Protein AF-A0A328VKN8-F1 (afdb_monomer_lite)

Radius of gyration: 20.73 Å; chains: 1; bounding box: 45×56×33 Å

Secondary structure (DSSP, 8-state):
-HHHHHHHHHHHHHHHHHHHHHHGGGS-----HHHHHHHHHHHHHTT--HHHHHHHHTT-HHHHHHHHHHHH---HHHHHHHHHHHT-

Structure (mmCIF, N/CA/C/O backbone):
data_AF-A0A328VKN8-F1
#
_entry.id   AF-A0A328VKN8-F1
#
loop_
_atom_site.group_PDB
_atom_site.id
_atom_site.type_symbol
_atom_site.label_atom_id
_atom_site.label_alt_id
_atom_site.label_comp_id
_atom_site.label_asym_id
_atom_site.label_entity_id
_atom_site.label_seq_id
_atom_site.pdbx_PDB_ins_code
_atom_site.Cartn_x
_atom_site.Cartn_y
_atom_site.Cartn_z
_atom_site.occupancy
_atom_site.B_iso_or_equiv
_atom_site.auth_seq_id
_atom_site.auth_comp_id
_atom_site.auth_asym_id
_atom_site.auth_atom_id
_atom_site.pdbx_PDB_model_num
ATOM 1 N N . MET A 1 1 ? 31.592 -38.848 -14.651 1.00 69.69 1 MET A N 1
ATOM 2 C CA . MET A 1 1 ? 30.885 -38.411 -13.424 1.00 69.69 1 MET A CA 1
ATOM 3 C C . MET A 1 1 ? 30.708 -36.890 -13.349 1.00 69.69 1 MET A C 1
ATOM 5 O O . MET A 1 1 ? 29.580 -36.437 -13.250 1.00 69.69 1 MET A O 1
ATOM 9 N N . THR A 1 2 ? 31.774 -36.086 -13.454 1.00 80.94 2 THR A N 1
ATOM 10 C CA . THR A 1 2 ? 31.746 -34.608 -13.307 1.00 80.94 2 THR A CA 1
ATOM 11 C C . THR A 1 2 ? 30.979 -33.854 -14.402 1.00 80.94 2 THR A C 1
ATOM 13 O O . THR A 1 2 ? 30.326 -32.856 -14.116 1.00 80.94 2 THR A O 1
ATOM 16 N N . PHE A 1 3 ? 30.987 -34.355 -15.642 1.00 84.69 3 PHE A N 1
ATOM 17 C CA . PHE A 1 3 ? 30.253 -33.751 -16.767 1.00 84.69 3 PHE A CA 1
ATOM 18 C C . PHE A 1 3 ? 28.741 -33.653 -16.525 1.00 84.69 3 PHE A C 1
ATOM 20 O O . PHE A 1 3 ? 28.127 -32.634 -16.824 1.00 84.69 3 PHE A O 1
ATOM 27 N N . TRP A 1 4 ? 28.148 -34.694 -15.939 1.00 86.94 4 TRP A N 1
ATOM 28 C CA . TRP A 1 4 ? 26.712 -34.740 -15.658 1.00 86.94 4 TRP A CA 1
ATOM 29 C C . TRP A 1 4 ? 26.326 -33.791 -14.517 1.00 86.94 4 TRP A C 1
ATOM 31 O O . TRP A 1 4 ? 25.293 -33.137 -14.578 1.00 86.94 4 TRP A O 1
ATOM 41 N N . ILE A 1 5 ? 27.205 -33.646 -13.521 1.00 89.88 5 ILE A N 1
ATOM 42 C CA . ILE A 1 5 ? 27.027 -32.716 -12.397 1.00 89.88 5 ILE A CA 1
ATOM 43 C C . ILE A 1 5 ? 27.013 -31.265 -12.893 1.00 89.88 5 ILE A C 1
ATOM 45 O O . ILE A 1 5 ? 26.137 -30.502 -12.497 1.00 89.88 5 ILE A O 1
ATOM 49 N N . ASN A 1 6 ? 27.914 -30.896 -13.809 1.00 89.31 6 ASN A N 1
ATOM 50 C CA . ASN A 1 6 ? 27.933 -29.554 -14.403 1.00 89.31 6 ASN A CA 1
ATOM 51 C C . ASN A 1 6 ? 26.675 -29.263 -15.236 1.00 89.31 6 ASN A C 1
ATOM 53 O O . ASN A 1 6 ? 26.152 -28.153 -15.185 1.00 89.31 6 ASN A O 1
ATOM 57 N N . ILE A 1 7 ? 26.159 -30.260 -15.963 1.00 92.75 7 ILE A N 1
ATOM 58 C CA . ILE A 1 7 ? 24.913 -30.134 -16.733 1.00 92.75 7 ILE A CA 1
ATOM 59 C C . ILE A 1 7 ? 23.714 -29.938 -15.800 1.00 92.75 7 ILE A C 1
ATOM 61 O O . ILE A 1 7 ? 22.912 -29.034 -16.014 1.00 92.75 7 ILE A O 1
ATOM 65 N N . VAL A 1 8 ? 23.611 -30.736 -14.735 1.00 92.62 8 VAL A N 1
ATOM 66 C CA . VAL A 1 8 ? 22.538 -30.595 -13.740 1.00 92.62 8 VAL A CA 1
ATOM 67 C C . VAL A 1 8 ? 22.629 -29.242 -13.031 1.00 92.62 8 VAL A C 1
ATOM 69 O O . VAL A 1 8 ? 21.614 -28.569 -12.884 1.00 92.62 8 VAL A O 1
ATOM 72 N N . LEU A 1 9 ? 23.831 -28.790 -12.661 1.00 91.38 9 LEU A N 1
ATOM 73 C CA . LEU A 1 9 ? 24.038 -27.487 -12.024 1.00 91.38 9 LEU A CA 1
ATOM 74 C C . LEU A 1 9 ? 23.645 -26.324 -12.950 1.00 91.38 9 LEU A C 1
ATOM 76 O O . LEU A 1 9 ? 23.000 -25.375 -12.505 1.00 91.38 9 LEU A O 1
ATOM 80 N N . ALA A 1 10 ? 23.972 -26.421 -14.241 1.00 92.88 10 ALA A N 1
ATOM 81 C CA . ALA A 1 10 ? 23.567 -25.439 -15.242 1.00 92.88 10 ALA A CA 1
ATOM 82 C C . ALA A 1 10 ? 22.042 -25.405 -15.423 1.00 92.88 10 ALA A C 1
ATOM 84 O O . ALA A 1 10 ? 21.455 -24.324 -15.449 1.00 92.88 10 ALA A O 1
ATOM 85 N N . LEU A 1 11 ? 21.383 -26.568 -15.480 1.00 93.44 11 LEU A N 1
ATOM 86 C CA . LEU A 1 11 ? 19.922 -26.652 -15.568 1.00 93.44 11 LEU A CA 1
ATOM 87 C C . LEU A 1 11 ? 19.237 -26.074 -14.328 1.00 93.44 11 LEU A C 1
ATOM 89 O O . LEU A 1 11 ? 18.255 -25.350 -14.463 1.00 93.44 11 LEU A O 1
ATOM 93 N N . VAL A 1 12 ? 19.772 -26.333 -13.133 1.00 93.12 12 VAL A N 1
ATOM 94 C CA . VAL A 1 12 ? 19.269 -25.753 -11.880 1.00 93.12 12 VAL A CA 1
ATOM 95 C C . VAL A 1 12 ? 19.443 -24.234 -11.878 1.00 93.12 12 VAL A C 1
ATOM 97 O O . VAL A 1 12 ? 18.505 -23.522 -11.533 1.00 93.12 12 VAL A O 1
ATOM 100 N N . GLY A 1 13 ? 20.591 -23.716 -12.322 1.00 90.12 13 GLY A N 1
ATOM 101 C CA . GLY A 1 13 ? 20.818 -22.273 -12.443 1.00 90.12 13 GLY A CA 1
ATOM 102 C C . GLY A 1 13 ? 19.856 -21.602 -13.428 1.00 90.12 13 GLY A C 1
ATOM 103 O O . GLY A 1 13 ? 19.269 -20.569 -13.109 1.00 90.12 13 GLY A O 1
ATOM 104 N N . ILE A 1 14 ? 19.630 -22.221 -14.590 1.00 92.00 14 ILE A N 1
ATOM 105 C CA . ILE A 1 14 ? 18.662 -21.752 -15.591 1.00 92.00 14 ILE A CA 1
ATOM 106 C C . ILE A 1 14 ? 17.239 -21.796 -15.030 1.00 92.00 14 ILE A C 1
ATOM 108 O O . ILE A 1 14 ? 16.483 -20.850 -15.231 1.00 92.00 14 ILE A O 1
ATOM 112 N N . LEU A 1 15 ? 16.882 -22.849 -14.290 1.00 90.75 15 LEU A N 1
ATOM 113 C CA . LEU A 1 15 ? 15.573 -22.988 -13.657 1.00 90.75 15 LEU A CA 1
ATOM 114 C C . LEU A 1 15 ? 15.351 -21.914 -12.585 1.00 90.75 15 LEU A C 1
ATOM 116 O O . LEU A 1 15 ? 14.299 -21.283 -12.572 1.00 90.75 15 LEU A O 1
ATOM 120 N N . ILE A 1 16 ? 16.346 -21.657 -11.731 1.00 88.12 16 ILE A N 1
ATOM 121 C CA . ILE A 1 16 ? 16.303 -20.583 -10.726 1.00 88.12 16 ILE A CA 1
ATOM 122 C C . ILE A 1 16 ? 16.174 -19.218 -11.411 1.00 88.12 16 ILE A C 1
ATOM 124 O O . ILE A 1 16 ? 15.365 -18.395 -10.979 1.00 88.12 16 ILE A O 1
ATOM 128 N N . ALA A 1 17 ? 16.917 -18.977 -12.495 1.00 83.62 17 ALA A N 1
ATOM 129 C CA . ALA A 1 17 ? 16.823 -17.742 -13.270 1.00 83.62 17 ALA A CA 1
AT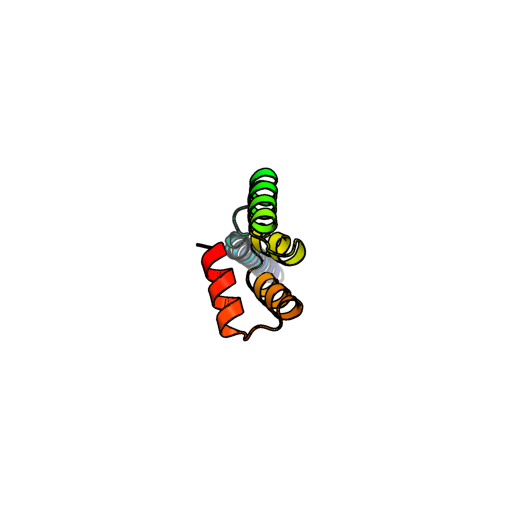OM 130 C C . ALA A 1 17 ? 15.438 -17.577 -13.921 1.00 83.62 17 ALA A C 1
ATOM 132 O O . ALA A 1 17 ? 14.862 -16.495 -13.856 1.00 83.62 17 ALA A O 1
ATOM 133 N N . LEU A 1 18 ? 14.866 -18.652 -14.472 1.00 84.94 18 LEU A N 1
ATOM 134 C CA . LEU A 1 18 ? 13.512 -18.684 -15.038 1.00 84.94 18 LEU A CA 1
ATOM 135 C C . LEU A 1 18 ? 12.445 -18.406 -13.980 1.00 84.94 18 LEU A C 1
ATOM 137 O O . LEU A 1 18 ? 11.579 -17.562 -14.189 1.00 84.94 18 LEU A O 1
ATOM 141 N N . ILE A 1 19 ? 12.531 -19.071 -12.827 1.00 83.25 19 ILE A N 1
ATOM 142 C CA . ILE A 1 19 ? 11.636 -18.845 -11.687 1.00 83.25 19 ILE A CA 1
ATOM 143 C C . ILE A 1 19 ? 11.757 -17.398 -11.198 1.00 83.25 19 ILE A C 1
ATOM 145 O O . ILE A 1 19 ? 10.738 -16.765 -10.942 1.00 83.25 19 ILE A O 1
ATOM 149 N N . SER A 1 20 ? 12.971 -16.845 -11.132 1.00 78.06 20 SER A N 1
ATOM 150 C CA . SER A 1 20 ? 13.200 -15.445 -10.747 1.00 78.06 20 SER A CA 1
ATOM 151 C C . SER A 1 20 ? 12.608 -14.467 -11.765 1.00 78.06 20 SER A C 1
ATOM 153 O O . SER A 1 20 ? 12.033 -13.453 -11.377 1.00 78.06 20 SER A O 1
ATOM 155 N N . LEU A 1 21 ? 12.672 -14.787 -13.062 1.00 72.19 21 LEU A N 1
ATOM 156 C CA . LEU A 1 21 ? 12.038 -13.997 -14.122 1.00 72.19 21 LEU A CA 1
ATOM 157 C C . LEU A 1 21 ? 10.503 -14.037 -14.032 1.00 72.19 21 LEU A C 1
ATOM 159 O O . LEU A 1 21 ? 9.836 -13.040 -14.308 1.00 72.19 21 LEU A O 1
ATOM 163 N N . LEU A 1 22 ? 9.943 -15.188 -13.649 1.00 70.00 22 LEU A N 1
ATOM 164 C CA . LEU A 1 22 ? 8.500 -15.395 -13.513 1.00 70.00 22 LEU A CA 1
ATOM 165 C C . LEU A 1 22 ? 7.943 -14.747 -12.236 1.00 70.00 22 LEU A C 1
ATOM 167 O O . LEU A 1 22 ? 6.923 -14.066 -12.307 1.00 70.00 22 LEU A O 1
ATOM 171 N N . LEU A 1 23 ? 8.631 -14.872 -11.095 1.00 65.12 23 LEU A N 1
ATOM 172 C CA . LEU A 1 23 ? 8.269 -14.171 -9.854 1.00 65.12 23 LEU A CA 1
ATOM 173 C C . LEU A 1 23 ? 8.510 -12.655 -9.954 1.00 65.12 23 LEU A C 1
ATOM 175 O O . LEU A 1 23 ? 7.760 -11.876 -9.369 1.00 65.12 23 LEU A O 1
ATOM 179 N N . GLY A 1 24 ? 9.502 -12.223 -10.739 1.00 55.81 24 GLY A N 1
ATOM 180 C CA . 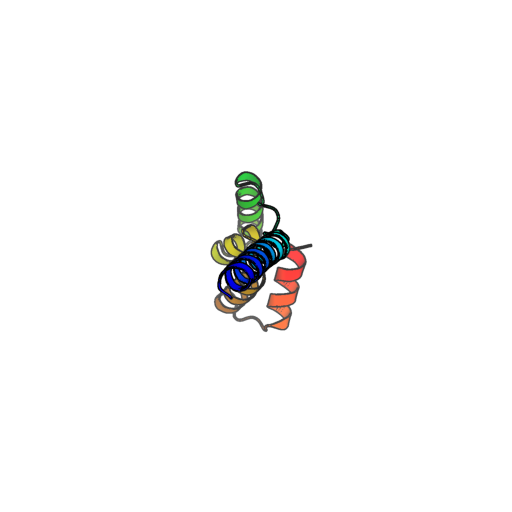GLY A 1 24 ? 9.828 -10.814 -10.970 1.00 55.81 24 GLY A CA 1
ATOM 181 C C . GLY A 1 24 ? 8.766 -10.026 -11.745 1.00 55.81 24 GLY A C 1
ATOM 182 O O . GLY A 1 24 ? 8.749 -8.800 -11.668 1.00 55.81 24 GLY A O 1
ATOM 183 N N . ARG A 1 25 ? 7.825 -10.690 -12.437 1.00 54.34 25 ARG A N 1
ATOM 184 C CA . ARG A 1 25 ? 6.678 -10.018 -13.086 1.00 54.34 25 ARG A CA 1
ATOM 185 C C . ARG A 1 25 ? 5.575 -9.584 -12.115 1.00 54.34 25 ARG A C 1
ATOM 187 O O . ARG A 1 25 ? 4.668 -8.875 -12.538 1.00 54.34 25 ARG A O 1
ATOM 194 N N . HIS A 1 26 ? 5.667 -9.938 -10.831 1.00 49.88 26 HIS A N 1
ATOM 195 C CA . HIS A 1 26 ? 4.881 -9.294 -9.773 1.00 49.88 26 HIS A CA 1
ATOM 196 C C . HIS A 1 26 ? 5.538 -8.013 -9.240 1.00 49.88 26 HIS A C 1
ATOM 198 O O . HIS A 1 26 ? 5.073 -7.463 -8.242 1.00 49.88 26 HIS A O 1
ATOM 204 N N . ALA A 1 27 ? 6.591 -7.504 -9.894 1.00 49.19 27 ALA A N 1
ATOM 205 C CA . ALA A 1 27 ? 6.943 -6.101 -9.767 1.00 49.19 27 ALA A CA 1
ATOM 206 C C . ALA A 1 27 ? 5.739 -5.296 -10.264 1.00 49.19 27 ALA A C 1
ATOM 208 O O . ALA A 1 27 ? 5.482 -5.210 -11.466 1.00 49.19 27 ALA A O 1
ATOM 209 N N . ALA A 1 28 ? 4.955 -4.803 -9.304 1.00 54.59 28 ALA A N 1
ATOM 210 C CA . ALA A 1 28 ? 3.867 -3.872 -9.525 1.00 54.59 28 ALA A CA 1
ATOM 211 C C . ALA A 1 28 ? 4.307 -2.834 -10.570 1.00 54.59 28 ALA A C 1
ATOM 213 O O . ALA A 1 28 ? 5.472 -2.420 -10.532 1.00 54.59 28 ALA A O 1
ATOM 214 N N . PRO A 1 29 ? 3.425 -2.451 -11.512 1.00 52.72 29 PRO A N 1
ATOM 215 C CA . PRO A 1 29 ? 3.753 -1.443 -12.510 1.00 52.72 29 PRO A CA 1
ATOM 216 C C . PRO A 1 29 ? 4.424 -0.279 -11.790 1.00 52.72 29 PRO A C 1
ATOM 218 O O . PRO A 1 29 ? 3.883 0.212 -10.796 1.00 52.72 29 PRO A O 1
ATOM 221 N N . VAL A 1 30 ? 5.635 0.087 -12.220 1.00 54.62 30 VAL A N 1
ATOM 222 C CA . VAL A 1 30 ? 6.337 1.253 -11.685 1.00 54.62 30 VAL A CA 1
ATOM 223 C C . VAL A 1 30 ? 5.439 2.438 -12.005 1.00 54.62 30 VAL A C 1
ATOM 225 O O . VAL A 1 30 ? 5.472 2.953 -13.121 1.00 54.62 30 VAL A O 1
ATOM 228 N N . ARG A 1 31 ? 4.568 2.811 -11.057 1.00 64.75 31 ARG A N 1
ATOM 229 C CA . ARG A 1 31 ? 3.827 4.065 -11.113 1.00 64.75 31 ARG A CA 1
ATOM 230 C C . ARG A 1 31 ? 4.884 5.131 -11.298 1.00 64.75 31 ARG A C 1
ATOM 232 O O . ARG A 1 31 ? 5.858 5.180 -10.540 1.00 64.75 31 ARG A O 1
ATOM 239 N N . THR A 1 32 ? 4.733 5.915 -12.351 1.00 70.94 32 THR A N 1
ATOM 240 C CA . THR A 1 32 ? 5.661 6.994 -12.651 1.00 70.94 32 THR A CA 1
ATOM 241 C C . THR A 1 32 ? 5.800 7.887 -11.406 1.00 70.94 32 THR A C 1
ATOM 243 O O . THR A 1 32 ? 4.861 8.013 -10.607 1.00 70.94 32 THR A O 1
ATOM 246 N N . PRO A 1 33 ? 6.983 8.475 -11.164 1.00 70.50 33 PRO A N 1
ATOM 247 C CA . PRO A 1 33 ? 7.202 9.326 -9.993 1.00 70.50 33 PRO A CA 1
ATOM 248 C C . PRO A 1 33 ? 6.217 10.507 -9.939 1.00 70.50 33 PRO A C 1
ATOM 250 O O . PRO A 1 33 ? 5.861 10.960 -8.851 1.00 70.50 33 PRO A O 1
ATOM 253 N N . GLU A 1 34 ? 5.727 10.949 -11.099 1.00 74.94 34 GLU A N 1
ATOM 254 C CA . GLU A 1 34 ? 4.657 11.941 -11.245 1.00 74.94 34 GLU A CA 1
ATOM 255 C C . GLU A 1 34 ? 3.287 11.427 -10.763 1.00 74.94 34 GLU A C 1
ATOM 257 O O . GLU A 1 34 ? 2.645 12.107 -9.966 1.00 74.94 34 GLU A O 1
ATOM 262 N N . GLU A 1 35 ? 2.857 10.212 -11.129 1.00 78.56 35 GLU A N 1
ATOM 263 C CA . GLU A 1 35 ? 1.589 9.641 -10.641 1.00 78.56 35 GLU A CA 1
ATOM 264 C C . GLU A 1 35 ? 1.590 9.457 -9.122 1.00 78.56 35 GLU A C 1
ATOM 266 O O . GLU A 1 35 ? 0.610 9.787 -8.454 1.00 78.56 35 GLU A O 1
ATOM 271 N N . CYS A 1 36 ? 2.699 8.972 -8.551 1.00 78.88 36 CYS A N 1
ATOM 272 C CA . CYS A 1 36 ? 2.822 8.819 -7.100 1.00 78.88 36 CYS A CA 1
ATOM 273 C C . CYS A 1 36 ? 2.665 10.160 -6.366 1.00 78.88 36 CYS A C 1
ATOM 275 O O . CYS A 1 36 ? 2.025 10.213 -5.313 1.00 78.88 36 CYS A O 1
ATOM 277 N N . ALA A 1 37 ? 3.235 11.239 -6.916 1.00 82.12 37 ALA A N 1
ATOM 278 C CA . ALA A 1 37 ? 3.131 12.578 -6.347 1.00 82.12 37 ALA A CA 1
ATOM 279 C C . ALA A 1 37 ? 1.698 13.127 -6.436 1.00 82.12 37 ALA A C 1
ATOM 281 O O . ALA A 1 37 ? 1.189 13.637 -5.439 1.00 82.12 37 ALA A O 1
ATOM 282 N N . LEU A 1 38 ? 1.032 12.949 -7.583 1.00 83.94 38 LEU A N 1
ATOM 283 C CA . LEU A 1 38 ? -0.352 13.382 -7.794 1.00 83.94 38 LEU A CA 1
ATOM 284 C C . LEU A 1 38 ? -1.332 12.651 -6.870 1.00 83.94 38 LEU A C 1
ATOM 286 O O . LEU A 1 38 ? -2.153 13.293 -6.217 1.00 83.94 38 LEU A O 1
ATOM 290 N N . ILE A 1 39 ? -1.219 11.322 -6.762 1.00 85.31 39 ILE A N 1
ATOM 291 C CA . ILE A 1 39 ? -2.056 10.517 -5.859 1.00 85.31 39 ILE A CA 1
ATOM 292 C C . ILE A 1 39 ? -1.845 10.974 -4.415 1.00 85.31 39 ILE A C 1
ATOM 294 O O . ILE A 1 39 ? -2.810 11.204 -3.690 1.00 85.31 39 ILE A O 1
ATOM 298 N N . ARG A 1 40 ? -0.590 11.155 -3.987 1.00 85.88 40 ARG A N 1
ATOM 299 C CA . ARG A 1 40 ? -0.288 11.607 -2.625 1.00 85.88 40 ARG A CA 1
ATOM 300 C C . ARG A 1 40 ? -0.907 12.974 -2.336 1.00 85.88 40 ARG A C 1
ATOM 302 O O . ARG A 1 40 ? -1.527 13.142 -1.290 1.00 85.88 40 A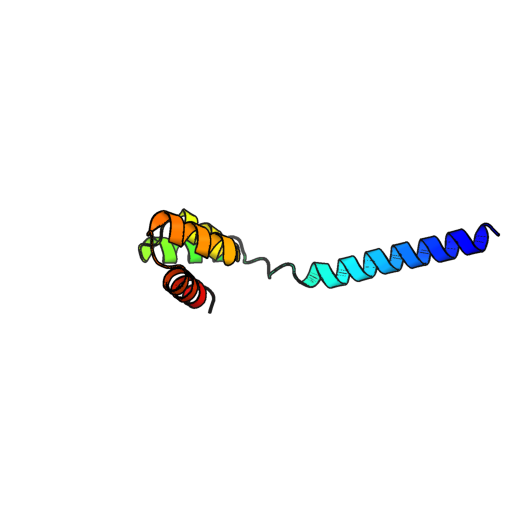RG A O 1
ATOM 309 N N . GLU A 1 41 ? -0.766 13.924 -3.253 1.00 87.00 41 GLU A N 1
ATOM 310 C CA . GLU A 1 41 ? -1.320 15.271 -3.105 1.00 87.00 41 GLU A CA 1
ATOM 311 C C . GLU A 1 41 ? -2.853 15.262 -3.031 1.00 87.00 41 GLU A C 1
ATOM 313 O O . GLU A 1 41 ? -3.429 15.883 -2.138 1.00 87.00 41 GLU A O 1
ATOM 318 N N . GLN A 1 42 ? -3.521 14.481 -3.885 1.00 87.19 42 GLN A N 1
ATOM 319 C CA . GLN A 1 42 ? -4.978 14.313 -3.846 1.00 87.19 42 GLN A CA 1
ATOM 320 C C . GLN A 1 42 ? -5.464 13.717 -2.519 1.00 87.19 42 GLN A C 1
ATOM 322 O O . GLN A 1 42 ? -6.473 14.160 -1.963 1.00 87.19 42 GLN A O 1
ATOM 327 N N . LEU A 1 43 ? -4.747 12.727 -1.983 1.00 87.38 43 LEU A N 1
ATOM 328 C CA . LEU A 1 43 ? -5.091 12.089 -0.712 1.00 87.38 43 LEU A CA 1
ATOM 329 C C . LEU A 1 43 ? -4.906 13.055 0.464 1.00 87.38 43 LEU A C 1
ATOM 331 O O . LEU A 1 43 ? -5.788 13.152 1.317 1.00 87.38 43 LEU A O 1
ATOM 335 N N . ILE A 1 44 ? -3.807 13.815 0.480 1.00 87.12 44 ILE A N 1
ATOM 336 C CA . ILE A 1 44 ? -3.559 14.842 1.502 1.00 87.12 44 ILE A CA 1
ATOM 337 C C . ILE A 1 44 ? -4.642 15.927 1.443 1.00 87.12 44 ILE A C 1
ATOM 339 O O . ILE A 1 44 ? -5.191 16.298 2.480 1.00 87.12 44 ILE A O 1
ATOM 343 N N . ALA A 1 45 ? -5.021 16.376 0.242 1.00 86.25 45 ALA A N 1
ATOM 344 C CA . ALA A 1 45 ? -6.114 17.330 0.052 1.00 86.25 45 ALA A CA 1
ATOM 345 C C . ALA A 1 45 ? -7.475 16.783 0.526 1.00 86.25 45 ALA A C 1
ATOM 347 O O . ALA A 1 45 ? -8.322 17.543 0.988 1.00 86.25 45 ALA A O 1
ATOM 348 N N . SER A 1 46 ? -7.666 15.462 0.468 1.00 84.12 46 SER A N 1
ATOM 349 C CA . SER A 1 46 ? -8.860 14.767 0.972 1.00 84.12 46 SER A CA 1
ATOM 350 C C . SER A 1 46 ? -8.860 14.576 2.498 1.00 84.12 46 SER A C 1
ATOM 352 O O . SER A 1 46 ? -9.809 14.012 3.043 1.00 84.12 46 SER A O 1
ATOM 354 N N . GLY A 1 47 ? -7.811 15.028 3.199 1.00 84.25 47 GLY A N 1
ATOM 355 C CA . GLY A 1 47 ? -7.671 14.922 4.654 1.00 84.25 47 GLY A CA 1
ATOM 356 C C . GLY A 1 47 ? -6.994 13.638 5.141 1.00 84.25 47 GLY A C 1
ATOM 357 O O . GLY A 1 47 ? -7.051 13.333 6.331 1.00 84.25 47 GLY A O 1
ATOM 358 N N . ILE A 1 48 ? -6.356 12.873 4.250 1.00 86.56 48 ILE A N 1
ATOM 359 C CA . ILE A 1 48 ? -5.582 11.684 4.624 1.00 86.56 48 ILE A CA 1
ATOM 360 C C . ILE A 1 48 ? -4.188 12.107 5.090 1.00 86.56 48 ILE A C 1
ATOM 362 O O . ILE A 1 48 ? -3.559 12.995 4.516 1.00 86.56 48 ILE A O 1
ATOM 366 N N . SER A 1 49 ? -3.676 11.429 6.118 1.00 88.19 49 SER A N 1
ATOM 367 C CA . SER A 1 49 ? -2.312 11.652 6.593 1.00 88.19 49 SER A CA 1
ATOM 368 C C . SER A 1 49 ? -1.279 11.395 5.484 1.00 88.19 49 SER A C 1
ATOM 370 O O . SER A 1 49 ? -1.386 10.397 4.757 1.00 88.19 49 SER A O 1
ATOM 372 N N . PRO A 1 50 ? -0.221 12.222 5.382 1.00 87.38 50 PRO A N 1
ATOM 373 C CA . PRO A 1 50 ? 0.845 12.035 4.399 1.00 87.38 50 PRO A CA 1
ATOM 374 C C . PRO A 1 50 ? 1.483 10.641 4.472 1.00 87.38 50 PRO A C 1
ATOM 376 O O . PRO A 1 50 ? 1.897 10.102 3.447 1.00 87.38 50 PRO A O 1
ATOM 379 N N . ARG A 1 51 ? 1.505 10.013 5.656 1.00 86.75 51 ARG A N 1
ATOM 380 C CA . ARG A 1 51 ? 2.081 8.678 5.855 1.00 86.75 51 ARG A CA 1
ATOM 381 C C . ARG A 1 51 ? 1.274 7.582 5.158 1.00 86.75 51 ARG A C 1
ATOM 383 O O . ARG A 1 51 ? 1.844 6.715 4.503 1.00 86.75 51 ARG A O 1
ATOM 390 N N . VAL A 1 52 ? -0.052 7.627 5.271 1.00 88.94 52 VAL A N 1
ATOM 391 C CA . VAL A 1 52 ? -0.950 6.695 4.571 1.00 88.94 52 VAL A CA 1
ATOM 392 C C . VAL A 1 52 ? -0.892 6.945 3.070 1.00 88.94 52 VAL A C 1
ATOM 394 O O . VAL A 1 52 ? -0.789 5.994 2.296 1.00 88.94 52 VAL A O 1
ATOM 397 N N . ALA A 1 53 ? -0.893 8.216 2.665 1.00 89.25 53 ALA A N 1
ATOM 398 C CA . ALA A 1 53 ? -0.826 8.612 1.267 1.00 89.25 53 ALA A CA 1
ATOM 399 C C . ALA A 1 53 ? 0.447 8.095 0.567 1.00 89.25 53 ALA A C 1
ATOM 401 O O . ALA A 1 53 ? 0.368 7.622 -0.565 1.00 89.25 53 ALA A O 1
ATOM 402 N N . GLU A 1 54 ? 1.596 8.083 1.253 1.00 88.00 54 GLU A N 1
ATOM 403 C CA . GLU A 1 54 ? 2.837 7.474 0.749 1.00 88.00 54 GLU A CA 1
ATOM 404 C C . GLU A 1 54 ? 2.692 5.970 0.481 1.00 88.00 54 GLU A C 1
ATOM 406 O O . GLU A 1 54 ? 3.088 5.486 -0.581 1.00 88.00 54 GLU A O 1
ATOM 411 N N . TYR A 1 55 ? 2.107 5.217 1.416 1.00 88.69 55 TYR A N 1
ATOM 412 C CA . TYR A 1 55 ? 1.914 3.776 1.242 1.00 88.69 55 TYR A CA 1
ATOM 413 C C . TYR A 1 55 ? 0.909 3.455 0.129 1.00 88.69 55 TYR A C 1
ATOM 415 O O . TYR A 1 55 ? 1.124 2.511 -0.634 1.00 88.69 55 TYR A O 1
ATOM 423 N N . VAL A 1 56 ? -0.150 4.259 -0.009 1.00 86.94 56 VAL A N 1
ATOM 424 C CA . VAL A 1 56 ? -1.120 4.139 -1.109 1.00 86.94 56 VAL A CA 1
ATOM 425 C C . VAL A 1 56 ? -0.451 4.433 -2.454 1.00 86.94 56 VAL A C 1
ATOM 427 O O . VAL A 1 56 ? -0.607 3.649 -3.394 1.00 86.94 56 VAL A O 1
ATOM 430 N N . ALA A 1 57 ? 0.347 5.503 -2.541 1.00 85.19 57 ALA A N 1
ATOM 431 C CA . ALA A 1 57 ? 1.092 5.864 -3.746 1.00 85.19 57 ALA A CA 1
ATOM 432 C C . ALA A 1 57 ? 2.071 4.752 -4.166 1.00 85.19 57 ALA A C 1
ATOM 434 O O . ALA A 1 57 ? 2.071 4.343 -5.326 1.00 85.19 57 ALA A O 1
ATOM 435 N N . GLN A 1 58 ? 2.805 4.175 -3.206 1.00 82.88 58 GLN A N 1
ATOM 436 C CA . GLN A 1 58 ? 3.756 3.071 -3.413 1.00 82.88 58 GLN A CA 1
ATOM 437 C C . GLN A 1 58 ? 3.101 1.708 -3.703 1.00 82.88 58 GLN A C 1
ATOM 439 O O . GLN A 1 58 ? 3.805 0.724 -3.921 1.00 82.88 58 GLN A O 1
ATOM 444 N N . GLY A 1 59 ? 1.770 1.605 -3.664 1.00 83.19 59 GLY A N 1
ATOM 445 C CA . GLY A 1 59 ? 1.064 0.341 -3.877 1.00 83.19 59 GLY A CA 1
ATOM 446 C C . GLY A 1 59 ? 1.112 -0.626 -2.681 1.00 83.19 59 GLY A C 1
ATOM 447 O O . GLY A 1 59 ? 0.683 -1.775 -2.787 1.00 83.19 59 GLY A O 1
ATOM 448 N N . LYS A 1 60 ? 1.608 -0.176 -1.524 1.00 86.75 60 LYS A N 1
ATOM 449 C CA . LYS A 1 60 ? 1.771 -0.965 -0.295 1.00 86.75 60 LYS A CA 1
ATOM 450 C C . LYS A 1 60 ? 0.478 -0.987 0.513 1.00 86.75 60 LYS A C 1
ATOM 452 O O . LYS A 1 60 ? 0.335 -0.316 1.535 1.00 86.75 60 LYS A O 1
ATOM 457 N N . ARG A 1 61 ? -0.496 -1.758 0.029 1.00 87.19 61 ARG A N 1
ATOM 458 C CA . ARG A 1 61 ? -1.854 -1.818 0.593 1.00 87.19 61 ARG A CA 1
ATOM 459 C C . ARG A 1 61 ? -1.875 -2.194 2.080 1.00 87.19 61 ARG A C 1
ATOM 461 O O . ARG A 1 61 ? -2.609 -1.580 2.848 1.00 87.19 61 ARG A O 1
ATOM 468 N N . LEU A 1 62 ? -1.081 -3.183 2.494 1.00 87.88 62 LEU A N 1
ATOM 469 C CA . LEU A 1 62 ? -1.073 -3.655 3.881 1.00 87.88 62 LEU A CA 1
ATOM 470 C C . LEU A 1 62 ? -0.512 -2.587 4.836 1.00 87.88 62 LEU A C 1
ATOM 472 O O . LEU A 1 62 ? -1.110 -2.308 5.876 1.00 87.88 62 LEU A O 1
ATOM 476 N N . GLU A 1 63 ? 0.589 -1.943 4.458 1.00 90.38 63 GLU A N 1
ATOM 477 C CA . GLU A 1 63 ? 1.198 -0.851 5.216 1.00 90.38 63 GLU A CA 1
ATOM 478 C C . GLU A 1 63 ? 0.285 0.378 5.288 1.00 90.38 63 GLU A C 1
ATOM 480 O O . GLU A 1 63 ? 0.189 0.992 6.349 1.00 90.38 63 GLU A O 1
ATOM 485 N N . ALA A 1 64 ? -0.453 0.688 4.216 1.00 89.75 64 ALA A N 1
ATOM 486 C CA . ALA A 1 64 ? -1.448 1.760 4.212 1.00 8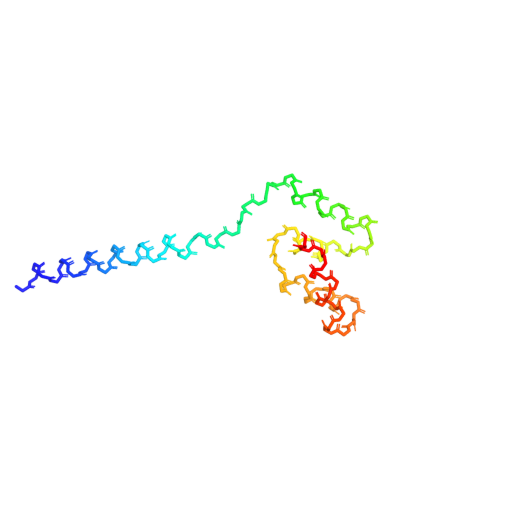9.75 64 ALA A CA 1
ATOM 487 C C . ALA A 1 64 ? -2.579 1.501 5.224 1.00 89.75 64 ALA A C 1
ATOM 489 O O . ALA A 1 64 ? -2.930 2.393 5.995 1.00 89.75 64 ALA A O 1
ATOM 490 N N . ILE A 1 65 ? -3.104 0.269 5.281 1.00 90.25 65 ILE A N 1
ATOM 491 C CA . ILE A 1 65 ? -4.139 -0.132 6.253 1.00 90.25 65 ILE A CA 1
ATOM 492 C C . ILE A 1 65 ? -3.605 -0.031 7.682 1.00 90.25 65 ILE A C 1
ATOM 494 O O . ILE A 1 65 ? -4.300 0.461 8.574 1.00 90.25 65 ILE A O 1
ATOM 498 N N . LYS A 1 66 ? -2.369 -0.490 7.908 1.00 91.19 66 LYS A N 1
ATOM 499 C CA . LYS A 1 66 ? -1.733 -0.428 9.224 1.00 91.19 66 LYS A CA 1
ATOM 500 C C . LYS A 1 66 ? -1.562 1.021 9.682 1.00 91.19 66 LYS A C 1
ATOM 502 O O . LYS A 1 66 ? -2.016 1.347 10.774 1.00 91.19 66 LYS A O 1
ATOM 507 N N . ALA A 1 67 ? -0.994 1.880 8.837 1.00 90.69 67 ALA A N 1
ATOM 508 C CA . ALA A 1 67 ? -0.791 3.292 9.143 1.00 90.69 67 ALA A CA 1
ATOM 509 C C . ALA A 1 67 ? -2.120 4.015 9.416 1.00 90.69 67 ALA A C 1
ATOM 511 O O . ALA A 1 67 ? -2.249 4.684 10.437 1.00 90.69 67 ALA A O 1
ATOM 512 N N . TYR A 1 68 ? -3.138 3.793 8.577 1.00 89.94 68 TYR A N 1
ATOM 513 C CA . TYR A 1 68 ? -4.451 4.417 8.744 1.00 89.94 68 TYR A CA 1
ATOM 514 C C . TYR A 1 68 ? -5.098 4.019 10.071 1.00 89.94 68 TYR A C 1
ATOM 516 O O . TYR A 1 68 ? -5.664 4.857 10.770 1.00 89.94 68 TYR A O 1
ATOM 524 N N . ARG A 1 69 ? -4.976 2.747 10.460 1.00 91.12 69 ARG A N 1
ATOM 525 C CA . ARG A 1 69 ? -5.482 2.246 11.740 1.00 91.12 69 ARG A CA 1
ATOM 526 C C . ARG A 1 69 ? -4.716 2.803 12.940 1.00 91.12 69 ARG A C 1
ATOM 528 O O . ARG A 1 69 ? -5.343 3.097 13.952 1.00 91.12 69 ARG A O 1
ATOM 535 N N . GLU A 1 70 ? -3.394 2.917 12.850 1.00 89.00 70 GLU A N 1
ATOM 536 C CA . GLU A 1 70 ? -2.568 3.497 13.918 1.00 89.00 70 GLU A CA 1
ATOM 537 C C . GLU A 1 70 ? -2.895 4.979 14.150 1.00 89.00 70 GLU A C 1
ATOM 539 O O . GLU A 1 70 ? -2.906 5.422 15.294 1.00 89.00 70 GLU A O 1
ATOM 544 N N . GLU A 1 71 ? -3.214 5.725 13.091 1.00 86.38 71 GLU A N 1
ATOM 545 C CA . GLU A 1 71 ? -3.513 7.159 13.182 1.00 86.38 71 GLU A CA 1
ATOM 546 C C . GLU A 1 71 ? -4.966 7.458 13.567 1.00 86.38 71 GLU A C 1
ATOM 548 O O . GLU A 1 71 ? -5.224 8.373 14.344 1.00 86.38 71 GLU A O 1
ATOM 553 N N . THR A 1 72 ? -5.927 6.697 13.039 1.00 86.12 72 THR A N 1
ATOM 554 C CA . THR A 1 72 ? -7.361 6.954 13.272 1.00 86.12 72 THR A CA 1
ATOM 555 C C . THR A 1 72 ? -7.944 6.155 14.435 1.00 86.12 72 THR A C 1
ATOM 557 O O . THR A 1 72 ? -9.042 6.459 14.898 1.00 86.12 72 THR A O 1
ATOM 560 N N . GLY A 1 73 ? -7.262 5.096 14.884 1.00 86.31 73 GLY A N 1
ATOM 561 C CA . GLY A 1 73 ? -7.777 4.167 15.892 1.00 86.31 73 GLY A CA 1
ATOM 562 C C . GLY A 1 73 ? -9.000 3.358 15.438 1.00 86.31 73 GLY A C 1
ATOM 563 O O . GLY A 1 73 ? -9.617 2.673 16.254 1.00 86.31 73 GLY A O 1
ATOM 564 N N . GLN A 1 74 ? -9.375 3.420 14.154 1.00 85.56 74 GLN A N 1
ATOM 565 C CA . GLN A 1 74 ? -10.558 2.735 13.644 1.00 85.56 74 GLN A CA 1
ATOM 566 C C . GLN A 1 74 ? -10.412 1.206 13.642 1.00 85.56 74 GLN A C 1
ATOM 568 O O . GLN A 1 74 ? -9.321 0.628 13.614 1.00 85.56 74 GLN A O 1
ATOM 573 N N . GLY A 1 75 ? -11.559 0.521 13.646 1.00 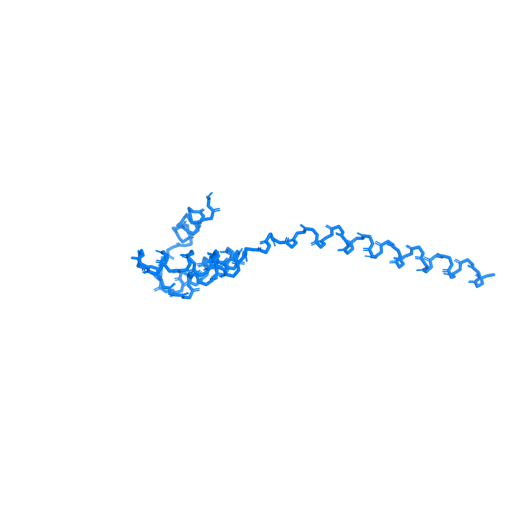87.31 75 GLY A N 1
ATOM 574 C CA . GLY A 1 75 ? -11.612 -0.929 13.497 1.00 87.31 75 GLY A CA 1
ATOM 575 C C . GLY A 1 75 ? -10.988 -1.386 12.175 1.00 87.31 75 GLY A C 1
ATOM 576 O O . GLY A 1 75 ? -11.115 -0.722 11.148 1.00 87.31 75 GLY A O 1
ATOM 577 N N . LEU A 1 76 ? -10.351 -2.563 12.185 1.00 88.94 76 LEU A N 1
ATOM 578 C CA . LEU A 1 76 ? -9.656 -3.123 11.017 1.00 88.94 76 LEU A CA 1
ATOM 579 C C . LEU A 1 76 ? -10.551 -3.177 9.768 1.00 88.94 76 LEU A C 1
ATOM 581 O O . LEU A 1 76 ? -10.087 -2.919 8.665 1.00 88.94 76 LEU A O 1
ATOM 585 N N . LYS A 1 77 ? -11.840 -3.474 9.948 1.00 89.94 77 LYS A N 1
ATOM 586 C CA . LYS A 1 77 ? -12.814 -3.566 8.857 1.00 89.94 77 LYS A CA 1
ATOM 587 C C . LYS A 1 77 ? -13.002 -2.238 8.114 1.00 89.94 77 LYS A C 1
ATOM 589 O O . LYS A 1 77 ? -13.029 -2.240 6.887 1.00 89.94 77 LYS A O 1
ATOM 594 N N . GLU A 1 78 ? -13.096 -1.129 8.846 1.00 89.06 78 GLU A N 1
ATOM 595 C CA . GLU A 1 78 ? -13.285 0.202 8.256 1.00 89.06 78 GLU A CA 1
ATOM 596 C C . GLU A 1 78 ? -11.998 0.676 7.579 1.00 89.06 78 GLU A C 1
ATOM 598 O O . GLU A 1 78 ? -12.039 1.124 6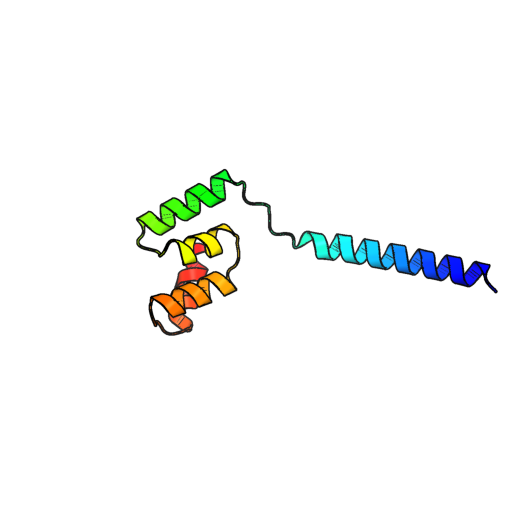.436 1.00 89.06 78 GLU A O 1
ATOM 603 N N . ALA A 1 79 ? -10.846 0.451 8.221 1.00 88.94 79 ALA A N 1
ATOM 604 C CA . ALA A 1 79 ? -9.541 0.754 7.640 1.00 88.94 79 ALA A CA 1
ATOM 605 C C . ALA A 1 79 ? -9.307 -0.000 6.319 1.00 88.94 79 ALA A C 1
ATOM 607 O O . ALA A 1 79 ? -8.887 0.591 5.327 1.00 88.94 79 ALA A O 1
ATOM 608 N N . VAL A 1 80 ? -9.619 -1.301 6.284 1.00 89.62 80 VAL A N 1
ATOM 609 C CA . VAL A 1 80 ? -9.517 -2.116 5.065 1.00 89.62 80 VAL A CA 1
ATOM 610 C C . VAL A 1 80 ? -10.452 -1.588 3.985 1.00 89.62 80 VAL A C 1
ATOM 612 O O . VAL A 1 80 ? -10.006 -1.400 2.860 1.00 89.62 80 VAL A O 1
ATOM 615 N N . ARG A 1 81 ? -11.723 -1.320 4.315 1.00 91.31 81 ARG A N 1
ATOM 616 C CA . ARG A 1 81 ? -12.705 -0.803 3.353 1.00 91.31 81 ARG A CA 1
ATOM 617 C C . ARG A 1 81 ? -12.242 0.517 2.739 1.00 91.31 81 ARG A C 1
ATOM 619 O O . ARG A 1 81 ? -12.289 0.659 1.523 1.00 91.31 81 ARG A O 1
ATOM 626 N N . TYR A 1 82 ? -11.800 1.455 3.571 1.00 89.06 82 TYR A N 1
ATOM 627 C CA . TYR A 1 82 ? -11.387 2.778 3.121 1.00 89.06 82 TYR A CA 1
ATOM 628 C C . TYR A 1 82 ? -10.178 2.702 2.187 1.00 89.06 82 TYR A C 1
ATOM 630 O O . TYR A 1 82 ? -10.217 3.230 1.081 1.00 89.06 82 TYR A O 1
ATOM 638 N N . ILE A 1 83 ? -9.128 1.976 2.586 1.00 88.00 83 ILE A N 1
ATOM 639 C CA . ILE A 1 83 ? -7.944 1.805 1.739 1.00 88.00 83 ILE A CA 1
ATOM 640 C C . ILE A 1 83 ? -8.284 1.036 0.461 1.00 88.00 83 ILE A C 1
ATOM 642 O O . ILE A 1 83 ? -7.806 1.401 -0.605 1.00 88.00 83 ILE A O 1
ATOM 646 N N . ASP A 1 84 ? -9.124 0.004 0.522 1.00 89.50 84 ASP A N 1
ATOM 647 C CA . ASP A 1 84 ? -9.526 -0.749 -0.670 1.00 89.50 84 ASP A CA 1
ATOM 648 C C . ASP A 1 84 ? -10.225 0.145 -1.710 1.00 89.50 84 ASP A C 1
ATOM 650 O O . ASP A 1 84 ? -9.943 0.015 -2.901 1.00 89.50 84 ASP A O 1
ATOM 654 N N . GLN A 1 85 ? -11.032 1.122 -1.272 1.00 87.56 85 GLN A N 1
ATOM 655 C CA . GLN A 1 85 ? -11.639 2.125 -2.159 1.00 87.56 85 GLN A CA 1
ATOM 656 C C . GLN A 1 85 ? -10.610 3.028 -2.853 1.00 87.56 85 GLN A C 1
ATOM 658 O O . GLN A 1 85 ? -10.858 3.443 -3.980 1.00 87.56 85 GLN A O 1
ATOM 663 N N . LEU A 1 86 ? -9.469 3.317 -2.220 1.00 84.31 86 LEU A N 1
ATOM 664 C CA . LEU A 1 86 ? -8.409 4.154 -2.804 1.00 84.31 86 LEU A CA 1
ATOM 665 C C . LEU A 1 86 ? -7.570 3.429 -3.863 1.00 84.31 86 LEU A C 1
ATOM 667 O O . LEU A 1 86 ? -6.847 4.061 -4.626 1.00 84.31 86 LEU A O 1
ATOM 671 N N . PHE A 1 87 ? -7.610 2.098 -3.871 1.00 79.50 87 PHE A N 1
ATOM 672 C CA . PHE A 1 87 ? -6.836 1.260 -4.787 1.00 79.50 87 PHE A CA 1
ATOM 673 C C . PHE A 1 87 ? -7.642 0.777 -6.002 1.00 79.50 87 PHE A C 1
ATOM 675 O O . PHE A 1 87 ? -7.091 0.033 -6.815 1.00 79.50 87 PHE A O 1
ATOM 682 N N . LYS A 1 88 ? -8.925 1.133 -6.089 1.00 69.75 88 LYS A N 1
ATOM 683 C CA . LYS A 1 88 ? -9.816 0.777 -7.195 1.00 69.75 88 LYS A CA 1
ATOM 684 C C . LYS A 1 88 ? -9.682 1.768 -8.345 1.00 69.75 88 LYS A C 1
ATOM 686 O O . LYS A 1 88 ? -9.725 1.290 -9.498 1.00 69.75 88 LYS A O 1
#

pLDDT: mean 82.83, std 10.78, range [49.19, 93.44]

Sequence (88 aa):
MTFWINIVLALVGILIALISLLLGRHAAPVRTPEECALIREQLIASGISPRVAEYVAQGKRLEAIKAYREETGQGLKEAVRYIDQLFK

Organism: NCBI:txid1825093

InterPro domains:
  IPR014719 Ribosomal protein bL12, C-terminal/adaptor protein ClpS-like [G3DSA:3.30.1390.10] (51-88)

Foldseek 3Di:
DVVVVVVVVVVVVVVVVVVCVVVVVPPDPPCPPVQLVVQLVVCVVVVHDSQLSNCLSVVVLVSSLVVRCVVVVDDSVVSNVVSVVSND